Protein AF-A0A7C9DKW7-F1 (afdb_monomer_lite)

Sequence (115 aa):
AFGAPQYCCSGAYSTPDMCKPSSYSEYFKNACPSAYSYAYDDATSTFTCHGADYVITFCPTALATDKSSGPQLPEASPISPEEDYLNSMAQLIPLSTTTIIGLIVMAIWASLYQL

Radius of gyration: 29.46 Å; chains: 1; bounding box: 78×33×45 Å

InterPro domains:
  IPR001938 Thaumatin family [PF00314] (1-60)
  IPR001938 Thaumatin family [PS51367] (1-62)
  IPR001938 Thaumatin family [PTHR31048] (1-60)
  IPR001938 Thaumatin family [SM00205] (1-60)
  IPR037176 Osmotin/thaumatin-like superfamily [G3DSA:2.60.110.10] (1-60)
  IPR037176 Osmotin/thaumatin-like superfamily [SSF49870] (1-60)

pLDDT: mean 78.36, std 20.44, range [38.0, 98.06]

Structure (mmCIF, N/CA/C/O backbone):
data_AF-A0A7C9DKW7-F1
#
_entry.id   AF-A0A7C9DKW7-F1
#
loop_
_atom_site.group_PDB
_atom_site.id
_atom_site.type_symbol
_atom_site.label_atom_id
_atom_site.label_alt_id
_atom_site.label_comp_id
_atom_site.label_asym_id
_atom_site.label_entity_id
_atom_site.label_seq_id
_atom_site.pdbx_PDB_ins_code
_atom_site.Cartn_x
_atom_site.Cartn_y
_atom_site.Cartn_z
_atom_site.occupancy
_atom_site.B_iso_or_equiv
_atom_site.auth_seq_id
_atom_site.auth_comp_id
_atom_site.auth_asym_id
_atom_site.auth_atom_id
_atom_site.pdbx_PDB_model_num
ATOM 1 N N . ALA A 1 1 ? -5.165 2.883 -15.186 1.00 87.19 1 ALA A N 1
ATOM 2 C CA . ALA A 1 1 ? -4.234 3.923 -15.672 1.00 87.19 1 ALA A CA 1
ATOM 3 C C . ALA A 1 1 ? -3.401 3.410 -16.845 1.00 87.19 1 ALA A C 1
ATOM 5 O O . ALA A 1 1 ? -3.695 3.807 -17.958 1.00 87.19 1 ALA A O 1
ATOM 6 N N . PHE A 1 2 ? -2.441 2.498 -16.637 1.00 94.25 2 PHE A N 1
ATOM 7 C CA . PHE 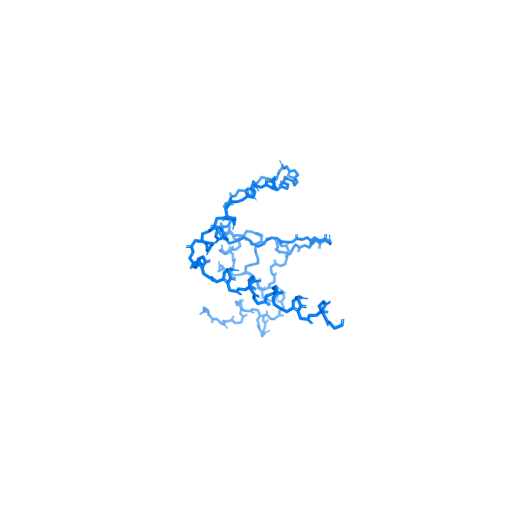A 1 2 ? -1.510 2.092 -17.709 1.00 94.25 2 PHE A CA 1
ATOM 8 C C . PHE A 1 2 ? -1.530 0.599 -18.060 1.00 94.25 2 PHE A C 1
ATOM 10 O O . PHE A 1 2 ? -1.109 0.241 -19.150 1.00 94.25 2 PHE A O 1
ATOM 17 N N . GLY A 1 3 ? -2.000 -0.274 -17.160 1.00 95.69 3 GLY A N 1
ATOM 18 C CA . GLY A 1 3 ? -2.155 -1.716 -17.419 1.00 95.69 3 GLY A CA 1
ATOM 19 C C . GLY A 1 3 ? -0.858 -2.475 -17.730 1.00 95.69 3 GLY A C 1
ATOM 20 O O . GLY A 1 3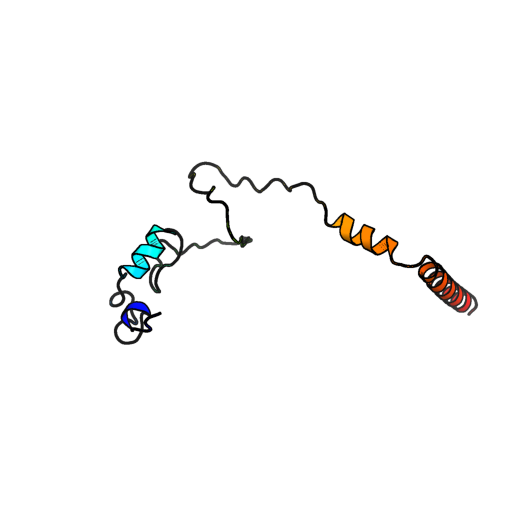 ? -0.910 -3.652 -18.070 1.00 95.69 3 GLY A O 1
ATOM 21 N N . ALA A 1 4 ? 0.298 -1.816 -17.646 1.00 97.44 4 ALA A N 1
ATOM 22 C CA . ALA A 1 4 ? 1.567 -2.411 -18.015 1.00 97.44 4 ALA A CA 1
ATOM 23 C C . ALA A 1 4 ? 2.033 -3.417 -16.941 1.00 97.44 4 ALA A C 1
ATOM 25 O O . ALA A 1 4 ? 1.878 -3.136 -15.744 1.00 97.44 4 ALA A O 1
ATOM 26 N N . PRO A 1 5 ? 2.633 -4.558 -17.333 1.00 97.75 5 PRO A N 1
ATOM 27 C CA . PRO A 1 5 ? 2.987 -5.633 -16.408 1.00 97.75 5 PRO A CA 1
ATOM 28 C C . PRO A 1 5 ? 3.837 -5.202 -15.209 1.00 97.75 5 PRO A C 1
ATOM 30 O O . PRO A 1 5 ? 3.615 -5.700 -14.109 1.00 97.75 5 PRO A O 1
ATOM 33 N N . GLN A 1 6 ? 4.737 -4.235 -15.394 1.00 96.69 6 GLN A N 1
ATOM 34 C CA . GLN A 1 6 ? 5.603 -3.695 -14.343 1.00 96.69 6 GLN A CA 1
ATOM 35 C C . GLN A 1 6 ? 4.863 -2.888 -13.265 1.00 96.69 6 GLN A C 1
ATOM 37 O O . GLN A 1 6 ? 5.365 -2.763 -12.156 1.00 96.69 6 GLN A O 1
ATOM 42 N N . TYR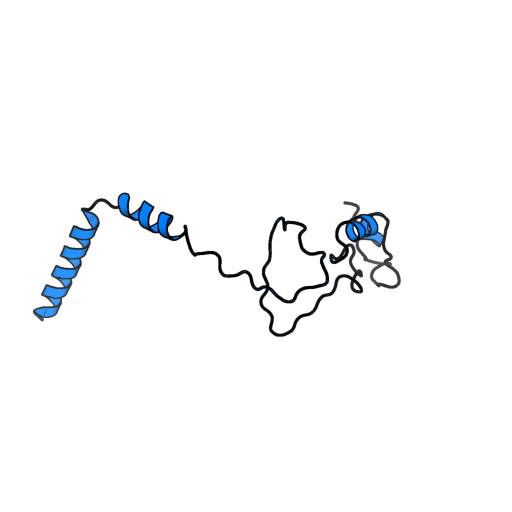 A 1 7 ? 3.683 -2.337 -13.568 1.00 97.50 7 TYR A N 1
ATOM 43 C CA . TYR A 1 7 ? 2.861 -1.613 -12.587 1.00 97.50 7 TYR A CA 1
ATOM 44 C C . TYR A 1 7 ? 1.805 -2.512 -11.947 1.00 97.50 7 TYR A C 1
ATOM 46 O O . TYR A 1 7 ? 1.345 -2.243 -10.843 1.00 97.50 7 TYR A O 1
ATOM 54 N N . CYS A 1 8 ? 1.404 -3.567 -12.655 1.00 97.25 8 CYS A N 1
ATOM 55 C CA . CYS A 1 8 ? 0.383 -4.507 -12.206 1.00 97.25 8 CYS A CA 1
ATOM 56 C C . CYS A 1 8 ? 0.968 -5.789 -11.598 1.00 97.25 8 CYS A C 1
ATOM 58 O O . CYS A 1 8 ? 0.199 -6.652 -11.193 1.00 97.25 8 CYS A O 1
ATOM 60 N N . CYS A 1 9 ? 2.297 -5.931 -11.578 1.00 97.75 9 CYS A N 1
ATOM 61 C CA . CYS A 1 9 ? 3.009 -7.124 -11.127 1.00 97.75 9 CYS A CA 1
ATOM 62 C C . CYS A 1 9 ? 2.473 -8.422 -11.753 1.00 97.75 9 CYS A C 1
ATOM 64 O O . CYS A 1 9 ? 2.049 -9.356 -11.077 1.00 97.75 9 CYS A O 1
ATOM 66 N N . SER A 1 10 ? 2.456 -8.461 -13.085 1.00 98.06 10 SER A N 1
ATOM 67 C CA . SER A 1 10 ? 1.953 -9.602 -13.860 1.00 98.06 10 SER A CA 1
ATOM 68 C C . SER A 1 10 ? 2.975 -10.077 -14.894 1.00 98.06 10 SER A C 1
ATOM 70 O O . SER A 1 10 ? 3.971 -9.401 -15.159 1.00 98.06 10 SER A O 1
ATOM 72 N N . GLY A 1 11 ? 2.754 -11.258 -15.479 1.00 97.50 11 GLY A N 1
ATOM 73 C CA . GLY A 1 11 ? 3.663 -11.837 -16.474 1.00 97.50 11 GLY A CA 1
ATOM 74 C C . GLY A 1 11 ? 5.088 -11.974 -15.932 1.00 97.50 11 GLY A C 1
ATOM 75 O O . GLY A 1 11 ? 5.294 -12.567 -14.881 1.00 97.50 11 GLY A O 1
ATOM 76 N N . ALA A 1 12 ? 6.069 -11.377 -16.615 1.00 97.75 12 ALA A N 1
ATOM 77 C CA . ALA A 1 12 ? 7.471 -11.384 -16.177 1.00 97.75 12 ALA A CA 1
ATOM 78 C C . ALA A 1 12 ? 7.715 -10.688 -14.819 1.00 97.75 12 ALA A C 1
ATOM 80 O O . ALA A 1 12 ? 8.765 -10.880 -14.215 1.00 97.75 12 ALA A O 1
ATOM 81 N N . TYR A 1 13 ? 6.749 -9.904 -14.335 1.00 97.88 13 TYR A N 1
ATOM 82 C CA . TYR A 1 13 ? 6.792 -9.186 -13.062 1.00 97.88 13 TYR A CA 1
ATOM 83 C C . TYR A 1 13 ? 5.885 -9.838 -12.006 1.00 97.88 13 TYR A C 1
ATOM 85 O O . TYR A 1 13 ? 5.483 -9.183 -11.055 1.00 97.88 13 TYR A O 1
ATOM 93 N N . SER A 1 14 ? 5.518 -11.114 -12.149 1.00 97.56 14 SER A N 1
ATOM 94 C CA . SER A 1 14 ? 4.622 -11.801 -11.203 1.00 97.56 14 SER A CA 1
ATOM 95 C C . SER A 1 14 ? 5.299 -12.265 -9.907 1.00 97.56 14 SER A C 1
ATOM 97 O O . SER A 1 14 ? 4.750 -13.108 -9.197 1.00 97.56 14 SER A O 1
ATOM 99 N N . THR A 1 15 ? 6.518 -11.802 -9.627 1.00 97.31 15 THR A N 1
ATOM 100 C CA . THR A 1 15 ? 7.248 -12.121 -8.398 1.00 97.31 15 THR A CA 1
ATOM 101 C C . THR A 1 15 ? 7.764 -10.841 -7.736 1.00 97.31 15 THR A C 1
ATOM 103 O O . THR A 1 15 ? 8.093 -9.885 -8.448 1.00 97.31 15 THR A O 1
ATOM 106 N N . PRO A 1 16 ? 7.900 -10.815 -6.396 1.00 95.00 16 PRO A N 1
ATOM 107 C CA . PRO A 1 16 ? 8.450 -9.662 -5.670 1.00 95.00 16 PRO A CA 1
ATOM 108 C C . PRO A 1 16 ? 9.876 -9.289 -6.103 1.00 95.00 16 PRO A C 1
ATOM 110 O O . PRO A 1 16 ? 10.280 -8.124 -6.099 1.00 95.00 16 PRO A O 1
ATOM 113 N N . ASP A 1 17 ? 10.659 -10.283 -6.525 1.00 96.12 17 ASP A N 1
ATOM 114 C CA . ASP A 1 17 ? 12.019 -10.051 -7.003 1.00 96.12 17 ASP A CA 1
ATOM 115 C C . ASP A 1 17 ? 12.050 -9.293 -8.330 1.00 96.12 17 ASP A C 1
ATOM 117 O O . ASP A 1 17 ? 12.977 -8.514 -8.556 1.00 96.12 17 ASP A O 1
ATOM 121 N N . MET A 1 18 ? 11.032 -9.468 -9.175 1.00 97.31 18 MET A N 1
ATOM 122 C CA . MET A 1 18 ? 10.961 -8.849 -10.499 1.00 97.31 18 MET A CA 1
ATOM 123 C C . MET A 1 18 ? 10.134 -7.560 -10.506 1.00 97.31 18 MET A C 1
ATOM 125 O O . MET A 1 18 ? 10.508 -6.605 -11.186 1.00 97.31 18 MET A O 1
ATOM 129 N N . CYS A 1 19 ? 9.038 -7.485 -9.747 1.00 97.25 19 CYS A N 1
ATOM 130 C CA . CYS A 1 19 ? 8.212 -6.280 -9.668 1.00 97.25 19 CYS A CA 1
ATOM 131 C C . CYS A 1 19 ? 8.752 -5.312 -8.616 1.00 97.25 19 CYS A C 1
ATOM 133 O O . CYS A 1 19 ? 8.564 -5.508 -7.416 1.00 97.25 19 CYS A O 1
ATOM 135 N N . LYS A 1 20 ? 9.437 -4.263 -9.071 1.00 96.25 20 LYS A N 1
ATOM 136 C CA . LYS A 1 20 ? 10.009 -3.231 -8.200 1.00 96.25 20 LYS A CA 1
ATOM 137 C C . LYS A 1 20 ? 9.071 -2.031 -8.044 1.00 96.25 20 LYS A C 1
ATOM 139 O O . LYS A 1 20 ? 8.268 -1.775 -8.944 1.00 96.25 20 LYS A O 1
ATOM 144 N N . PRO A 1 21 ? 9.202 -1.266 -6.943 1.00 96.69 21 PRO A N 1
ATOM 145 C CA . PRO A 1 21 ? 8.542 0.024 -6.815 1.00 96.69 21 PRO A CA 1
ATOM 146 C C . PRO A 1 21 ? 8.835 0.923 -8.022 1.00 96.69 21 PRO A C 1
ATOM 148 O O . PRO A 1 21 ? 9.943 0.953 -8.555 1.00 96.69 21 PRO A O 1
ATOM 151 N N . SER A 1 22 ? 7.813 1.651 -8.453 1.00 97.19 22 SER A N 1
ATOM 152 C CA . SER A 1 22 ? 7.898 2.693 -9.472 1.00 97.19 22 SER A CA 1
ATOM 153 C C . SER A 1 22 ? 7.760 4.076 -8.840 1.00 97.19 22 SER A C 1
ATOM 155 O O . SER A 1 22 ? 7.242 4.207 -7.731 1.00 97.19 22 SER A O 1
ATOM 157 N N . SER A 1 23 ? 8.100 5.128 -9.586 1.00 97.81 23 SER A N 1
ATOM 158 C CA . SER A 1 23 ? 7.864 6.512 -9.150 1.00 97.81 23 SER A CA 1
ATOM 159 C C . SER A 1 23 ? 6.394 6.791 -8.796 1.00 97.81 23 SER A C 1
ATOM 161 O O . SER A 1 23 ? 6.111 7.598 -7.912 1.00 97.81 23 SER A O 1
ATOM 163 N N . TYR A 1 24 ? 5.444 6.095 -9.433 1.00 97.31 24 TYR A N 1
ATOM 164 C CA . TYR A 1 24 ? 4.021 6.201 -9.107 1.00 97.31 24 TYR A CA 1
ATOM 165 C C . TYR A 1 24 ? 3.684 5.571 -7.755 1.00 97.31 24 TYR A C 1
ATOM 167 O O . TYR A 1 24 ? 3.001 6.192 -6.948 1.00 97.31 24 TYR A O 1
ATOM 175 N N . SER A 1 25 ? 4.161 4.355 -7.484 1.00 97.00 25 SER A N 1
ATOM 176 C CA . SER A 1 25 ? 3.911 3.699 -6.194 1.00 97.00 25 SER A CA 1
ATOM 177 C C . SER A 1 25 ? 4.644 4.406 -5.052 1.00 97.00 25 SER A C 1
ATOM 179 O O . SER A 1 25 ? 4.100 4.543 -3.961 1.00 97.00 25 SER A O 1
ATOM 181 N N . GLU A 1 26 ? 5.845 4.930 -5.297 1.00 97.31 26 GLU A N 1
ATOM 182 C CA . GLU A 1 26 ? 6.577 5.731 -4.308 1.00 97.31 26 GLU A CA 1
ATOM 183 C C . GLU A 1 26 ? 5.818 7.005 -3.927 1.00 97.31 26 GLU A C 1
ATOM 185 O O . GLU A 1 26 ? 5.750 7.346 -2.748 1.00 97.31 26 GLU A O 1
ATOM 190 N N . TYR A 1 27 ? 5.175 7.673 -4.891 1.00 97.56 27 TYR A N 1
ATOM 191 C CA . TYR A 1 27 ? 4.321 8.827 -4.606 1.00 97.56 27 TYR A CA 1
ATOM 192 C C . TYR A 1 27 ? 3.211 8.486 -3.598 1.00 97.56 27 TYR A C 1
ATOM 194 O O . TYR A 1 27 ? 3.053 9.180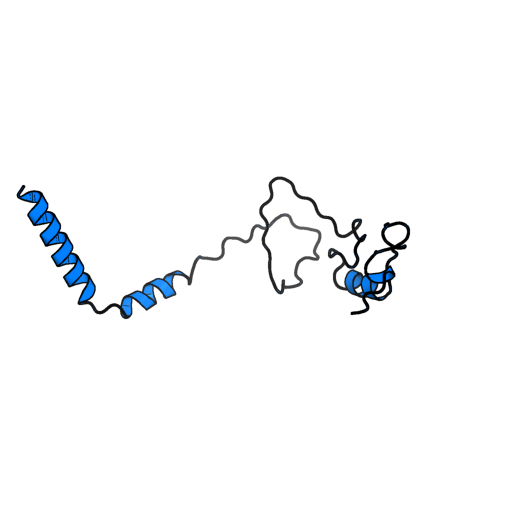 -2.592 1.00 97.56 27 TYR A O 1
ATOM 202 N N . PHE A 1 28 ? 2.481 7.387 -3.821 1.00 96.50 28 PHE A N 1
ATOM 203 C CA . PHE A 1 28 ? 1.421 6.954 -2.904 1.00 96.50 28 PHE A CA 1
ATOM 204 C C . PHE A 1 28 ? 1.966 6.484 -1.553 1.00 96.50 28 PHE A C 1
ATOM 206 O O . PHE A 1 28 ? 1.374 6.799 -0.522 1.00 96.50 28 PHE A O 1
ATOM 213 N N . LYS A 1 29 ? 3.116 5.797 -1.536 1.00 95.81 29 LYS A N 1
ATOM 214 C CA . LYS A 1 29 ? 3.770 5.387 -0.287 1.00 95.81 29 LYS A CA 1
ATOM 215 C C . LYS A 1 29 ? 4.166 6.595 0.560 1.00 95.81 29 LYS A C 1
ATOM 217 O O . LYS A 1 29 ? 3.942 6.594 1.763 1.00 95.81 29 LYS A O 1
ATOM 222 N N . ASN A 1 30 ? 4.713 7.637 -0.059 1.00 95.38 30 ASN A N 1
ATOM 223 C CA . ASN A 1 30 ? 5.113 8.848 0.656 1.00 95.38 30 ASN A CA 1
ATOM 224 C C . ASN A 1 30 ? 3.907 9.598 1.237 1.00 95.38 30 ASN A C 1
ATOM 226 O O . ASN A 1 30 ? 4.003 10.158 2.326 1.00 95.38 30 ASN A O 1
ATOM 230 N N . ALA A 1 31 ? 2.770 9.592 0.535 1.00 95.00 31 ALA A N 1
ATOM 231 C CA . ALA A 1 31 ? 1.536 10.206 1.019 1.00 95.00 31 ALA A CA 1
ATOM 232 C C . ALA A 1 31 ? 0.878 9.404 2.156 1.00 95.00 31 ALA A C 1
ATOM 234 O O . ALA A 1 31 ? 0.332 9.991 3.090 1.00 95.00 31 ALA A O 1
ATOM 235 N N . CYS A 1 32 ? 0.921 8.070 2.092 1.00 94.00 32 CYS A N 1
ATOM 236 C CA . CYS A 1 32 ? 0.334 7.179 3.093 1.00 94.00 32 CYS A CA 1
ATOM 237 C C . CYS A 1 32 ? 1.296 6.019 3.419 1.00 94.00 32 C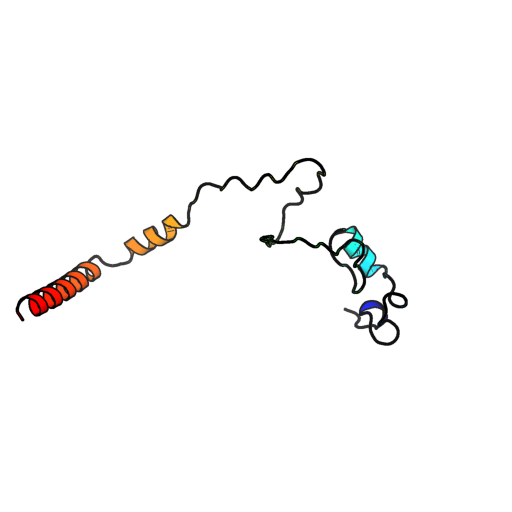YS A C 1
ATOM 239 O O . CYS A 1 32 ? 1.140 4.927 2.872 1.00 94.00 32 CYS A O 1
ATOM 241 N N . PRO A 1 33 ? 2.266 6.212 4.337 1.00 94.19 33 PRO A N 1
ATOM 242 C CA . PRO A 1 33 ? 3.337 5.238 4.588 1.00 94.19 33 PRO A CA 1
ATOM 243 C C . PRO A 1 33 ? 2.865 3.862 5.065 1.00 94.19 33 PRO A C 1
ATOM 245 O O . PRO A 1 33 ? 3.512 2.855 4.784 1.00 94.19 33 PRO A O 1
ATOM 248 N N . SER A 1 34 ? 1.731 3.812 5.767 1.00 92.81 34 SER A N 1
ATOM 249 C CA . SER A 1 34 ? 1.113 2.572 6.240 1.00 92.81 34 SER A CA 1
ATOM 250 C C . SER A 1 34 ? 0.263 1.872 5.177 1.00 92.81 34 SER A C 1
ATOM 252 O O . SER A 1 34 ? -0.055 0.701 5.335 1.00 92.81 34 SER A O 1
ATOM 254 N N . ALA A 1 35 ? -0.103 2.528 4.077 1.00 94.94 35 ALA A N 1
ATOM 255 C CA . ALA A 1 35 ? -0.921 1.912 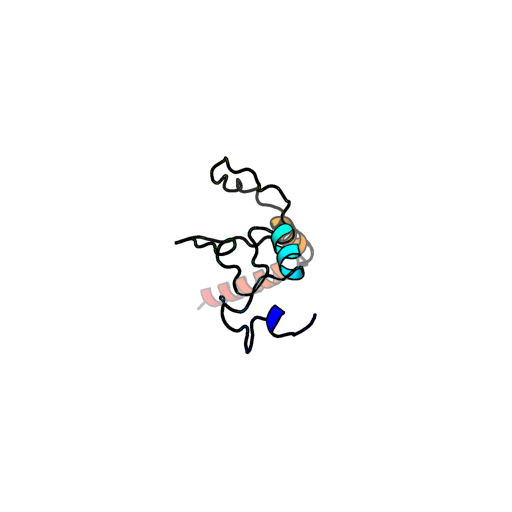3.038 1.00 94.94 35 ALA A CA 1
ATOM 256 C C . ALA A 1 35 ? -0.057 1.193 1.993 1.00 94.94 35 ALA A C 1
ATOM 258 O O . ALA A 1 35 ? 1.055 1.630 1.680 1.00 94.94 35 ALA A O 1
ATOM 259 N N . TYR A 1 36 ? -0.602 0.115 1.429 1.00 96.31 36 TYR A N 1
ATOM 260 C CA . TYR A 1 36 ? -0.036 -0.541 0.254 1.00 96.31 36 TYR A CA 1
ATOM 261 C C . TYR A 1 36 ? -0.060 0.413 -0.940 1.00 96.31 36 TYR A C 1
ATOM 263 O O . TYR A 1 36 ? -1.116 0.946 -1.288 1.00 96.31 36 TYR A O 1
ATOM 271 N N . SER A 1 37 ? 1.083 0.593 -1.599 1.00 96.62 37 SER A N 1
ATOM 272 C CA . SER A 1 37 ? 1.199 1.429 -2.800 1.00 96.62 37 SER A CA 1
ATOM 273 C C . SER A 1 37 ? 1.417 0.640 -4.096 1.00 96.62 37 SER A C 1
ATOM 275 O O . SER A 1 37 ? 1.220 1.179 -5.187 1.00 96.62 37 SER A O 1
ATOM 277 N N . TYR A 1 38 ? 1.812 -0.632 -3.989 1.00 96.50 38 TYR A N 1
ATOM 278 C CA . TYR A 1 38 ? 1.912 -1.598 -5.087 1.00 96.50 38 TYR A CA 1
ATOM 279 C C . TYR A 1 38 ? 1.732 -3.033 -4.558 1.00 96.50 38 TYR A C 1
ATOM 281 O O . TYR A 1 38 ? 1.580 -3.241 -3.356 1.00 96.50 38 TYR A O 1
ATOM 289 N N . ALA A 1 39 ? 1.717 -4.028 -5.450 1.00 96.62 39 ALA A N 1
ATOM 290 C CA . ALA A 1 39 ? 1.273 -5.385 -5.115 1.00 96.62 39 ALA A CA 1
ATOM 291 C C . ALA A 1 39 ? 2.159 -6.146 -4.110 1.00 96.62 39 ALA A C 1
ATOM 293 O O . ALA A 1 39 ? 1.661 -7.071 -3.482 1.00 96.62 39 ALA A O 1
ATOM 294 N N . TYR A 1 40 ? 3.437 -5.783 -3.958 1.00 96.06 40 TYR A N 1
ATOM 295 C CA . TYR A 1 40 ? 4.382 -6.478 -3.066 1.00 96.06 40 TYR A CA 1
ATOM 296 C C . TYR A 1 40 ? 4.958 -5.557 -1.984 1.00 96.06 40 TYR A C 1
ATOM 298 O O . TYR A 1 40 ? 6.129 -5.631 -1.612 1.00 96.06 40 TYR A O 1
ATOM 306 N N . ASP A 1 41 ? 4.137 -4.636 -1.493 1.00 94.56 41 ASP A N 1
ATOM 307 C CA . ASP A 1 41 ? 4.503 -3.633 -0.490 1.00 94.56 41 ASP A CA 1
ATOM 308 C C . ASP A 1 41 ? 4.336 -4.117 0.964 1.00 94.56 41 ASP A C 1
ATOM 310 O O . ASP A 1 41 ? 3.962 -3.365 1.865 1.00 94.56 41 ASP A O 1
ATOM 314 N N . ASP A 1 42 ? 4.581 -5.402 1.211 1.00 87.06 42 ASP A N 1
ATOM 315 C CA . ASP A 1 42 ? 4.153 -6.057 2.451 1.00 87.06 42 ASP A CA 1
ATOM 316 C C . ASP A 1 42 ? 4.890 -5.535 3.696 1.00 87.06 42 ASP A C 1
ATOM 318 O O . ASP A 1 42 ? 4.301 -5.440 4.776 1.00 87.06 42 ASP A O 1
ATOM 322 N N . ALA A 1 43 ? 6.172 -5.176 3.558 1.00 80.69 43 ALA A N 1
ATOM 323 C CA . ALA A 1 43 ? 7.080 -4.921 4.681 1.00 80.69 43 ALA A CA 1
ATOM 324 C C . ALA A 1 43 ? 6.684 -3.727 5.568 1.00 80.69 43 ALA A C 1
ATOM 326 O O . ALA A 1 43 ? 7.054 -3.689 6.740 1.00 80.69 43 ALA A O 1
ATOM 327 N N . THR A 1 44 ? 5.954 -2.748 5.023 1.00 80.25 44 THR A N 1
ATOM 328 C CA . THR A 1 44 ? 5.546 -1.530 5.756 1.00 80.25 44 THR A CA 1
ATOM 329 C C . THR A 1 44 ? 4.033 -1.336 5.830 1.00 80.25 44 THR A C 1
ATOM 331 O O . THR A 1 44 ? 3.570 -0.377 6.447 1.00 80.25 44 THR A O 1
ATOM 334 N N . SER A 1 45 ? 3.262 -2.246 5.229 1.00 89.56 45 SER A N 1
ATOM 335 C CA . SER A 1 45 ? 1.812 -2.093 5.067 1.00 89.56 45 SER A CA 1
ATOM 336 C C . SER A 1 45 ? 0.991 -3.291 5.515 1.00 89.56 45 SER A C 1
ATOM 338 O O . SER A 1 45 ? -0.235 -3.210 5.561 1.00 89.56 45 SER A O 1
ATOM 340 N N . THR A 1 46 ? 1.638 -4.391 5.899 1.00 91.81 46 THR A N 1
ATOM 341 C CA . THR A 1 46 ? 0.948 -5.522 6.524 1.00 91.81 46 THR A CA 1
ATOM 342 C C . THR A 1 46 ? 0.833 -5.306 8.022 1.00 91.81 46 THR A C 1
ATOM 344 O O . THR A 1 46 ? 1.836 -5.264 8.733 1.00 91.81 46 THR A O 1
ATOM 347 N N . PHE A 1 47 ? -0.400 -5.249 8.517 1.00 91.81 47 PHE A N 1
ATOM 348 C CA . PHE A 1 47 ? -0.698 -5.201 9.945 1.00 91.81 47 PHE A CA 1
ATOM 349 C C . PHE A 1 47 ? -1.579 -6.392 10.304 1.00 91.81 47 PHE A C 1
ATOM 351 O O . PHE A 1 47 ? -2.561 -6.672 9.623 1.00 91.81 47 PHE A O 1
ATOM 358 N N . THR A 1 48 ? -1.217 -7.111 11.365 1.00 93.69 48 THR A N 1
ATOM 359 C CA . THR A 1 48 ? -1.971 -8.274 11.851 1.00 93.69 48 THR A CA 1
ATOM 360 C C . THR A 1 48 ? -2.332 -8.061 13.313 1.00 93.69 48 THR A C 1
ATOM 362 O O . THR A 1 48 ? -1.463 -7.727 14.116 1.00 93.69 48 THR A O 1
ATOM 365 N N . CYS A 1 49 ? -3.599 -8.295 13.659 1.00 94.06 49 CYS A N 1
ATOM 366 C CA . CYS A 1 49 ? -4.105 -8.264 15.032 1.00 94.06 49 CYS A CA 1
ATOM 367 C C . CYS A 1 49 ? -4.872 -9.562 15.320 1.00 94.06 49 CYS A C 1
ATOM 369 O O . CYS A 1 49 ? -5.509 -10.114 14.425 1.00 94.06 49 CYS A O 1
ATOM 371 N N . HIS A 1 50 ? -4.818 -10.055 16.559 1.00 96.94 50 HIS A N 1
ATOM 372 C CA . HIS A 1 50 ? -5.525 -11.267 16.982 1.00 96.94 50 HIS A CA 1
ATOM 373 C C . HIS A 1 50 ? -6.668 -10.913 17.940 1.00 96.94 50 HIS A C 1
ATOM 375 O O . HIS A 1 50 ? -6.441 -10.171 18.891 1.00 96.94 50 HIS A O 1
ATOM 381 N N . GLY A 1 51 ? -7.871 -11.449 17.696 1.00 95.44 51 GLY A N 1
ATOM 382 C CA . GLY A 1 51 ? -9.044 -11.219 18.551 1.00 95.44 51 GLY A CA 1
ATOM 383 C C . GLY A 1 51 ? -9.487 -9.753 18.616 1.00 95.44 51 GLY A C 1
ATOM 384 O O . GLY A 1 51 ? -9.824 -9.276 19.694 1.00 95.44 51 GLY A O 1
ATOM 385 N N . ALA A 1 52 ? -9.419 -9.035 17.492 1.00 95.75 52 ALA A N 1
ATOM 386 C CA . ALA A 1 52 ? -9.694 -7.604 17.426 1.00 95.75 52 ALA A CA 1
ATOM 387 C C . ALA A 1 52 ? -11.012 -7.291 16.707 1.00 95.75 52 ALA A C 1
ATOM 389 O O . ALA A 1 52 ? -11.364 -7.955 15.730 1.00 95.75 52 ALA A O 1
ATOM 390 N N . ASP A 1 53 ? -11.661 -6.218 17.153 1.00 96.12 53 ASP A N 1
ATOM 391 C CA . ASP A 1 53 ? -12.700 -5.512 16.410 1.00 96.12 53 ASP A CA 1
ATOM 392 C C . ASP A 1 53 ? -12.076 -4.374 15.589 1.00 96.12 53 ASP A C 1
ATOM 394 O O . ASP A 1 53 ? -11.022 -3.834 15.940 1.00 96.12 53 ASP A O 1
ATOM 398 N N . TYR A 1 54 ? -12.726 -3.991 14.489 1.00 93.69 54 TYR A N 1
ATOM 399 C CA . TYR A 1 54 ? -12.205 -3.003 13.544 1.00 93.69 54 TYR A CA 1
ATOM 400 C C . TYR A 1 54 ? -13.231 -1.906 13.266 1.00 93.69 54 TYR A C 1
ATOM 402 O O . TYR A 1 54 ? -14.421 -2.176 13.119 1.00 93.69 54 TYR A O 1
ATOM 410 N N . VAL A 1 55 ? -12.750 -0.670 13.121 1.00 94.81 55 VAL A N 1
ATOM 411 C CA . VAL A 1 55 ? -13.549 0.487 12.698 1.00 94.81 55 VAL A CA 1
ATOM 412 C C . VAL A 1 55 ? -12.972 1.029 11.397 1.00 94.81 55 VAL A C 1
ATOM 414 O O . VAL A 1 55 ? -11.775 1.301 11.309 1.00 94.81 55 VAL A O 1
ATOM 417 N N . ILE A 1 56 ? -13.825 1.188 10.384 1.00 94.19 56 ILE A N 1
ATOM 418 C CA . ILE A 1 56 ? -13.456 1.786 9.099 1.00 94.19 56 ILE A CA 1
ATOM 419 C C . ILE A 1 56 ? -14.015 3.204 9.058 1.00 94.19 56 ILE A C 1
ATOM 421 O O . ILE A 1 56 ? -15.229 3.399 9.070 1.00 94.19 56 ILE A O 1
ATOM 425 N N . THR A 1 57 ? -13.121 4.185 8.972 1.00 93.00 57 THR A N 1
ATOM 426 C CA . THR A 1 57 ? -13.476 5.607 8.942 1.00 93.00 57 THR A CA 1
ATOM 427 C C . THR A 1 57 ? -13.102 6.211 7.595 1.00 93.00 57 THR A C 1
ATOM 429 O O . THR A 1 57 ? -11.946 6.150 7.177 1.00 93.00 57 THR A O 1
ATOM 432 N N . PHE A 1 58 ? -14.068 6.838 6.925 1.00 93.44 58 PHE A N 1
ATOM 433 C CA . PHE A 1 58 ? -13.825 7.616 5.710 1.00 93.44 58 PHE A CA 1
ATOM 434 C C . PHE A 1 58 ? -13.451 9.053 6.071 1.00 93.44 58 PHE A C 1
ATOM 436 O O . PHE A 1 58 ? -14.065 9.645 6.954 1.00 93.44 58 PHE A O 1
ATOM 443 N N . CYS A 1 59 ? -12.451 9.608 5.380 1.00 93.44 59 CYS A N 1
ATOM 444 C CA . CYS A 1 59 ? -11.883 10.930 5.672 1.00 93.44 59 CYS A CA 1
ATOM 445 C C . CYS A 1 59 ? -11.432 11.082 7.141 1.00 93.44 59 CYS A C 1
ATOM 447 O O . CYS A 1 59 ? -11.910 11.981 7.836 1.00 93.44 59 CYS A O 1
ATOM 449 N N . PRO A 1 60 ? -10.512 10.224 7.627 1.00 90.31 60 PRO A N 1
ATOM 450 C CA . PRO A 1 60 ? -9.982 10.376 8.973 1.00 90.31 60 PRO A CA 1
ATOM 451 C C . PRO A 1 60 ? -9.239 11.713 9.081 1.00 90.31 60 PRO A C 1
ATOM 453 O O . PRO A 1 60 ? -8.427 12.066 8.223 1.00 90.31 60 PRO A O 1
ATOM 456 N N . THR A 1 61 ? -9.502 12.468 10.141 1.00 85.25 61 THR A N 1
ATOM 457 C CA . THR A 1 61 ? -8.676 13.621 10.501 1.00 85.25 61 THR A CA 1
ATOM 458 C C . THR A 1 61 ? -7.266 13.125 10.820 1.00 85.25 61 THR A C 1
ATOM 460 O O . THR A 1 61 ? -7.098 12.136 11.531 1.00 85.25 61 THR A O 1
ATOM 463 N N . ALA A 1 62 ? -6.241 13.783 10.275 1.00 65.75 62 ALA A N 1
ATOM 464 C CA . ALA A 1 62 ? -4.835 13.400 10.421 1.00 65.75 62 ALA A CA 1
ATOM 465 C C . ALA A 1 62 ? -4.297 13.648 11.851 1.00 65.75 62 ALA A C 1
ATOM 467 O O . ALA A 1 62 ? -3.412 14.472 12.058 1.00 65.75 62 ALA A O 1
ATOM 468 N N . LEU A 1 63 ? -4.851 12.950 12.845 1.00 54.72 63 LEU A N 1
ATOM 469 C CA . LEU A 1 63 ? -4.547 13.088 14.275 1.00 54.72 63 LEU A CA 1
ATOM 470 C C . LEU A 1 63 ? -3.971 11.800 14.886 1.00 54.72 63 LEU A C 1
ATOM 472 O O . LEU A 1 63 ? -4.158 11.535 16.067 1.00 54.72 63 LEU A O 1
ATOM 476 N N . ALA A 1 64 ? -3.272 10.978 14.106 1.00 52.47 64 ALA A N 1
ATOM 477 C CA . ALA A 1 64 ? -2.655 9.756 14.623 1.00 52.47 64 ALA A CA 1
ATOM 478 C C . ALA A 1 64 ? -1.225 9.578 14.098 1.00 52.47 64 ALA A C 1
ATOM 480 O O . ALA A 1 64 ? -0.887 8.572 13.480 1.00 52.47 64 ALA A O 1
ATOM 481 N N . THR A 1 65 ? -0.373 10.569 14.360 1.00 51.97 65 THR A N 1
ATOM 482 C CA . THR A 1 65 ? 1.088 10.404 14.270 1.00 51.97 65 THR A CA 1
ATOM 483 C C . THR A 1 65 ? 1.785 10.838 15.551 1.00 51.97 65 THR A C 1
ATOM 485 O O . THR A 1 65 ? 2.901 11.329 15.500 1.00 51.97 65 THR A O 1
ATOM 488 N N . ASP A 1 66 ? 1.177 10.593 16.711 1.00 47.53 66 ASP A N 1
ATOM 489 C CA . ASP A 1 66 ? 1.916 10.601 17.970 1.00 47.53 66 ASP A CA 1
ATOM 490 C C . ASP A 1 66 ? 2.034 9.171 18.498 1.00 47.53 66 ASP A C 1
ATOM 492 O O . ASP A 1 66 ? 1.121 8.591 19.086 1.00 47.53 66 ASP A O 1
ATOM 496 N N . LYS A 1 67 ? 3.215 8.583 18.278 1.00 50.19 67 LYS A N 1
ATOM 497 C CA . LYS A 1 67 ? 3.699 7.435 19.047 1.00 50.19 67 LYS A CA 1
ATOM 498 C C . LYS A 1 67 ? 3.896 7.883 20.500 1.00 50.19 67 LYS A C 1
ATOM 500 O O . LYS A 1 67 ? 5.017 8.224 20.848 1.00 50.19 67 LYS A O 1
ATOM 505 N N . SER A 1 68 ? 2.852 7.924 21.329 1.00 49.22 68 SER A N 1
ATOM 506 C CA . SER A 1 68 ? 2.944 7.854 22.804 1.00 49.22 68 SER A CA 1
ATOM 507 C C . SER A 1 68 ? 1.610 8.221 23.458 1.00 49.22 68 SER A C 1
ATOM 509 O O . SER A 1 68 ? 1.486 9.279 24.069 1.00 49.22 68 SER A O 1
ATOM 511 N N . SER A 1 69 ? 0.607 7.354 23.393 1.00 44.38 69 SER A N 1
ATOM 512 C CA . SER A 1 69 ? -0.362 7.154 24.486 1.00 44.38 69 SER A CA 1
ATOM 513 C C . SER A 1 69 ? -1.165 5.893 24.171 1.00 44.38 69 SER A C 1
ATOM 515 O O . SER A 1 69 ? -1.391 5.587 23.005 1.00 44.38 69 SER A O 1
ATOM 517 N N . GLY A 1 70 ? -1.509 5.106 25.193 1.00 44.72 70 GLY A N 1
ATOM 518 C CA . GLY A 1 70 ? -2.260 3.857 25.037 1.00 44.72 70 GLY A CA 1
ATOM 519 C C . GLY A 1 70 ? -3.638 4.062 24.394 1.00 44.72 70 GLY A C 1
ATOM 520 O O . GLY A 1 70 ? -4.016 5.197 24.109 1.00 44.72 70 GLY A O 1
ATOM 521 N N . PRO A 1 71 ? -4.413 2.985 24.176 1.00 40.72 71 PRO A N 1
ATOM 522 C CA . PRO A 1 71 ? -5.758 3.106 23.636 1.00 40.72 71 PRO A CA 1
ATOM 523 C C . PRO A 1 71 ? -6.606 3.957 24.586 1.00 40.72 71 PRO A C 1
ATOM 525 O O . PRO A 1 71 ? -7.105 3.472 25.599 1.00 40.72 71 PRO A O 1
ATOM 528 N N . GLN A 1 72 ? -6.775 5.238 24.275 1.00 40.09 72 GLN A N 1
ATOM 529 C CA . GLN A 1 72 ? -7.976 5.941 24.678 1.00 40.09 72 GLN A CA 1
ATOM 530 C C . GLN A 1 72 ? -9.049 5.417 23.738 1.00 40.09 72 GLN A C 1
ATOM 532 O O . GLN A 1 72 ? -9.215 5.885 22.612 1.00 40.09 72 GLN A O 1
ATOM 537 N N . LEU A 1 73 ? -9.715 4.357 24.197 1.00 43.16 73 LEU A N 1
ATOM 538 C CA . LEU A 1 73 ? -11.046 4.016 23.730 1.00 43.16 73 LEU A CA 1
ATOM 539 C C . LEU A 1 73 ? -11.825 5.340 23.671 1.00 43.16 73 LEU A C 1
ATOM 541 O O . LEU A 1 73 ? -11.766 6.075 24.663 1.00 43.16 73 LEU A O 1
ATOM 545 N N . PRO A 1 74 ? -12.476 5.699 22.552 1.00 43.53 74 PRO A N 1
ATOM 546 C CA . PRO A 1 74 ? -13.332 6.869 22.550 1.00 43.53 74 PRO A CA 1
ATOM 547 C C . PRO A 1 74 ? -14.322 6.673 23.691 1.00 43.53 74 PRO A C 1
ATOM 549 O O . PRO A 1 74 ? -15.091 5.709 23.704 1.00 43.53 74 PRO A O 1
ATOM 552 N N . GLU A 1 75 ? -14.224 7.544 24.693 1.00 38.00 75 GLU A N 1
ATOM 553 C CA . GLU A 1 75 ? -15.256 7.682 25.698 1.00 38.00 75 GLU A CA 1
ATOM 554 C C . GLU A 1 75 ? -16.556 7.815 24.921 1.00 38.00 75 GLU A C 1
ATOM 556 O O . GLU A 1 75 ? -16.644 8.643 24.007 1.00 38.00 75 GLU A O 1
ATOM 561 N N . ALA A 1 76 ? -17.485 6.894 25.185 1.00 39.94 76 ALA A N 1
ATOM 562 C CA . ALA A 1 76 ? -18.751 6.829 24.489 1.00 39.94 76 ALA A CA 1
ATOM 563 C C . ALA A 1 76 ? -19.333 8.241 24.482 1.00 39.94 76 ALA A C 1
ATOM 565 O O . ALA A 1 76 ? -19.680 8.789 25.529 1.00 39.94 76 ALA A O 1
ATOM 566 N N . SER A 1 77 ? -19.355 8.860 23.302 1.00 40.19 77 SER A N 1
ATOM 567 C CA . SER A 1 77 ? -20.020 10.141 23.149 1.00 40.19 77 SER A CA 1
ATOM 568 C C . SER A 1 77 ? -21.473 9.938 23.578 1.00 40.19 77 SER A C 1
ATOM 570 O O . SER A 1 77 ? -22.024 8.868 23.291 1.00 40.19 77 SER A O 1
ATOM 572 N N . PRO A 1 78 ? -22.085 10.901 24.292 1.00 45.38 78 PRO A N 1
ATOM 573 C CA . PRO A 1 78 ? -23.459 10.766 24.741 1.00 45.38 78 PRO A CA 1
ATOM 574 C C . PRO A 1 78 ? -24.330 10.368 23.553 1.00 45.38 78 PRO A C 1
ATOM 576 O O . PRO A 1 78 ? -24.295 11.009 22.503 1.00 45.38 78 PRO A O 1
ATOM 579 N N . ILE A 1 79 ? -25.063 9.271 23.714 1.00 52.03 79 ILE A N 1
ATOM 580 C CA . ILE A 1 79 ? -26.083 8.839 22.768 1.00 52.03 79 ILE A CA 1
ATOM 581 C C . ILE A 1 79 ? -27.047 10.014 22.563 1.00 52.03 79 ILE A C 1
ATOM 583 O O . ILE A 1 79 ? -27.581 10.529 23.544 1.00 52.03 79 ILE A O 1
ATOM 587 N N . SER A 1 80 ? -27.231 10.417 21.300 1.00 43.69 80 SER A N 1
ATOM 588 C CA . SER A 1 80 ? -28.387 11.101 20.674 1.00 43.69 80 SER A CA 1
ATOM 589 C C . SER A 1 80 ? -27.913 12.177 19.672 1.00 43.69 80 SER A C 1
ATOM 591 O O . SER A 1 80 ? -26.966 12.906 19.959 1.00 43.69 80 SER A O 1
ATOM 593 N N . PRO A 1 81 ? -28.499 12.244 18.456 1.00 46.12 81 PRO A N 1
ATOM 594 C CA . PRO A 1 81 ? -29.938 12.169 18.231 1.00 46.12 81 PRO A CA 1
ATOM 595 C C . PRO A 1 81 ? -30.328 11.088 17.212 1.00 46.12 81 PRO A C 1
ATOM 597 O O . PRO A 1 81 ? -30.634 11.366 16.058 1.00 46.12 81 PRO A O 1
ATOM 600 N N . GLU A 1 82 ? -30.356 9.835 17.658 1.00 56.25 82 GLU A N 1
ATOM 601 C CA . GLU A 1 82 ? -31.178 8.787 17.032 1.00 56.25 82 GLU A CA 1
ATOM 602 C C . GLU A 1 82 ? -32.610 8.789 17.610 1.00 56.25 82 GLU A C 1
ATOM 604 O O . GLU A 1 82 ? -33.559 8.400 16.931 1.00 56.25 82 GLU A O 1
ATOM 609 N N . GLU A 1 83 ? -32.806 9.314 18.824 1.00 52.09 83 GLU A N 1
ATOM 610 C CA . GLU A 1 83 ? -34.126 9.378 19.469 1.00 52.09 83 GLU A CA 1
ATOM 611 C C . GLU A 1 83 ? -35.069 10.429 18.849 1.00 52.09 83 GLU A C 1
ATOM 613 O O . GLU A 1 83 ? -36.288 10.308 18.965 1.00 52.09 83 GLU A O 1
ATOM 618 N N . ASP A 1 84 ? -34.550 11.420 18.117 1.00 49.34 84 ASP A N 1
ATOM 619 C CA . ASP A 1 84 ? -35.385 12.451 17.484 1.00 49.34 84 ASP A CA 1
ATOM 620 C C . ASP A 1 84 ? -36.092 11.956 16.217 1.00 49.34 84 ASP A C 1
ATOM 622 O O . ASP A 1 84 ? -37.182 12.425 15.891 1.00 49.34 84 ASP A O 1
ATOM 626 N N . TYR A 1 85 ? -35.538 10.969 15.506 1.00 52.97 85 TYR A N 1
ATOM 627 C CA . TYR A 1 85 ? -36.180 10.455 14.292 1.00 52.97 85 TYR A CA 1
ATOM 628 C C . TYR A 1 85 ? -37.395 9.571 14.617 1.00 52.97 85 TYR A C 1
ATOM 630 O O . TYR A 1 85 ? -38.428 9.656 13.950 1.00 52.97 85 TYR A O 1
ATOM 638 N N . LEU A 1 86 ? -37.315 8.780 15.693 1.00 53.88 86 LEU A N 1
ATOM 639 C CA . LEU A 1 86 ? -38.438 7.981 16.198 1.00 53.88 86 LEU A CA 1
ATOM 640 C C . LEU A 1 86 ? -39.536 8.856 16.827 1.00 53.88 86 LEU A C 1
ATOM 642 O O . LEU A 1 86 ? -40.720 8.586 16.614 1.00 53.88 86 LEU A O 1
ATOM 646 N N . ASN A 1 87 ? -39.167 9.943 17.513 1.00 55.56 87 ASN A N 1
ATOM 647 C CA . ASN A 1 87 ? -40.131 10.900 18.069 1.00 55.56 87 ASN A CA 1
ATOM 648 C C . ASN A 1 87 ? -40.761 11.815 17.002 1.00 55.56 87 ASN A C 1
ATOM 650 O O . ASN A 1 87 ? -41.922 12.203 17.135 1.00 55.56 87 ASN A O 1
ATOM 654 N N . SER A 1 88 ? -40.045 12.112 15.914 1.00 53.91 88 SER A N 1
ATOM 655 C CA . SER A 1 88 ? -40.550 12.923 14.794 1.00 53.91 88 SER A CA 1
ATOM 656 C C . SER A 1 88 ? -41.607 12.182 13.960 1.00 53.91 88 SER A C 1
ATOM 658 O O . SER A 1 88 ? -42.622 12.758 13.565 1.00 53.91 88 SER A O 1
ATOM 660 N N . MET A 1 89 ? -41.458 10.865 13.774 1.00 58.81 89 MET A N 1
ATOM 661 C CA . MET A 1 89 ? -42.465 10.047 13.079 1.00 58.81 89 MET A CA 1
ATOM 662 C C . MET A 1 89 ? -43.730 9.798 13.917 1.00 58.81 89 MET A C 1
ATOM 664 O O . MET A 1 89 ? -44.794 9.530 13.355 1.00 58.81 89 MET A O 1
ATOM 668 N N . ALA A 1 90 ? -43.652 9.938 15.246 1.00 54.94 90 ALA A N 1
ATOM 669 C CA . ALA A 1 90 ? -44.799 9.784 16.143 1.00 54.94 90 ALA A CA 1
ATOM 670 C C . ALA A 1 90 ? -45.861 10.889 15.967 1.00 54.94 90 ALA A C 1
ATOM 672 O O . ALA A 1 90 ? -47.007 10.708 16.378 1.00 54.94 90 ALA A O 1
ATOM 673 N N . GLN A 1 91 ? -45.516 12.012 15.324 1.00 57.97 91 GLN A N 1
ATOM 674 C CA . GLN A 1 91 ? -46.437 13.134 15.101 1.00 57.97 91 GLN A CA 1
ATOM 675 C C . GLN A 1 91 ? -47.201 13.065 13.769 1.00 57.97 91 GLN A C 1
ATOM 677 O O . GLN A 1 91 ? -48.143 13.832 13.574 1.00 57.97 91 GLN A O 1
ATOM 682 N N . LEU A 1 92 ? -46.838 12.148 12.863 1.00 55.47 92 LEU A N 1
ATOM 683 C CA . LEU A 1 92 ? -47.519 11.965 11.571 1.00 55.47 92 LEU A CA 1
ATOM 684 C C . LEU A 1 92 ? -48.470 10.763 11.543 1.00 55.47 92 LEU A C 1
ATOM 686 O O . LEU A 1 92 ? -49.141 10.530 10.538 1.00 55.47 92 LEU A O 1
ATOM 690 N N . ILE A 1 93 ? -48.575 10.019 12.644 1.00 56.53 93 ILE A N 1
ATOM 691 C CA . ILE A 1 93 ? -49.594 8.985 12.794 1.00 56.53 93 ILE A CA 1
ATOM 692 C C . ILE A 1 93 ? -50.865 9.674 13.314 1.00 56.53 93 ILE A C 1
ATOM 694 O O . ILE A 1 93 ? -50.869 10.162 14.446 1.00 56.53 93 ILE A O 1
ATOM 698 N N . PRO A 1 94 ? -51.956 9.754 12.531 1.00 57.38 94 PRO A N 1
ATOM 699 C CA . PRO A 1 94 ? -53.187 10.358 13.020 1.00 57.38 94 PRO A CA 1
ATOM 700 C C . PRO A 1 94 ? -53.684 9.553 14.228 1.00 57.38 94 PRO A C 1
ATOM 702 O O . PRO A 1 94 ? -53.766 8.327 14.155 1.00 57.38 94 PRO A O 1
ATOM 705 N N . LEU A 1 95 ? -54.048 10.233 15.326 1.00 54.16 95 LEU A N 1
ATOM 706 C CA . LEU A 1 95 ? -54.564 9.645 16.583 1.00 54.16 95 LEU A CA 1
ATOM 707 C C . LEU A 1 95 ? -55.746 8.659 16.401 1.00 54.16 95 LEU A C 1
ATOM 709 O O . LEU A 1 95 ? -56.175 8.012 17.356 1.00 54.16 95 LEU A O 1
ATOM 713 N N . SER A 1 96 ? -56.286 8.540 15.188 1.00 55.16 96 SER A N 1
ATOM 714 C CA . SER A 1 96 ? -57.315 7.582 14.797 1.00 55.16 96 SER A CA 1
ATOM 715 C C . SER A 1 96 ? -56.812 6.144 14.615 1.00 55.16 96 SER A C 1
ATOM 717 O O . SER A 1 96 ? -57.606 5.214 14.727 1.00 55.16 96 SER A O 1
ATOM 719 N N . THR A 1 97 ? -55.533 5.907 14.301 1.00 59.62 97 THR A N 1
ATOM 720 C CA . THR A 1 97 ? -55.056 4.536 14.004 1.00 59.62 97 THR A CA 1
ATOM 721 C C . THR A 1 97 ? -54.806 3.717 15.269 1.00 59.62 97 THR A C 1
ATOM 723 O O . THR A 1 97 ? -55.107 2.525 15.294 1.00 59.62 97 THR A O 1
ATOM 726 N N . THR A 1 98 ? -54.345 4.348 16.351 1.00 63.12 98 THR A N 1
ATOM 727 C CA . THR A 1 98 ? -54.142 3.694 17.655 1.00 63.12 98 THR A CA 1
ATOM 728 C C . THR A 1 98 ? -55.460 3.336 18.339 1.00 63.12 98 THR A C 1
ATOM 730 O O . THR A 1 98 ? -55.556 2.286 18.973 1.00 63.12 98 THR A O 1
ATOM 733 N N . THR A 1 99 ? -56.511 4.139 18.149 1.00 69.12 99 THR A N 1
ATOM 734 C CA . THR A 1 99 ? -57.863 3.824 18.640 1.00 69.12 99 THR A CA 1
ATOM 735 C C . THR A 1 99 ? -58.471 2.631 17.903 1.00 69.12 99 THR A C 1
ATOM 737 O O . THR A 1 99 ? -59.047 1.754 18.543 1.00 69.12 99 THR A O 1
ATOM 740 N N . ILE A 1 100 ? -58.296 2.539 16.580 1.00 78.19 100 ILE A N 1
ATOM 741 C CA . ILE A 1 100 ? -58.812 1.411 15.785 1.00 78.19 100 ILE A CA 1
ATOM 742 C C . ILE A 1 100 ? -58.100 0.102 16.149 1.00 78.19 100 ILE A C 1
ATOM 744 O O . ILE A 1 100 ? -58.767 -0.905 16.384 1.00 78.19 100 ILE A O 1
ATOM 748 N N . ILE A 1 101 ? -56.766 0.110 16.251 1.00 79.75 101 ILE A N 1
ATOM 749 C CA . ILE A 1 101 ? -56.004 -1.087 16.646 1.00 79.75 101 ILE A CA 1
ATOM 750 C C . ILE A 1 101 ? -56.397 -1.521 18.066 1.00 79.75 101 ILE A C 1
ATOM 752 O O . ILE A 1 101 ? -56.619 -2.707 18.297 1.00 79.75 101 ILE A O 1
ATOM 756 N N . GLY A 1 102 ? -56.577 -0.574 18.995 1.00 78.62 102 GLY A N 1
ATOM 757 C CA . GLY A 1 102 ? -57.047 -0.864 20.352 1.00 78.62 102 GLY A CA 1
ATOM 758 C C . GLY A 1 102 ? -58.427 -1.529 20.392 1.00 78.62 102 GLY A C 1
ATOM 759 O O . GLY A 1 102 ? -58.610 -2.512 21.107 1.00 78.62 102 GLY A O 1
ATOM 760 N N . LEU A 1 103 ? -59.385 -1.057 19.586 1.00 85.06 103 LEU A N 1
ATOM 761 C CA . LEU A 1 103 ? -60.718 -1.668 19.495 1.00 85.06 103 LEU A CA 1
ATOM 762 C C . LEU A 1 103 ? -60.669 -3.083 18.907 1.00 85.06 103 LEU A C 1
ATOM 764 O O . LEU A 1 103 ? -61.363 -3.970 19.402 1.00 85.06 103 LEU A O 1
ATOM 768 N N . ILE A 1 104 ? -59.829 -3.312 17.894 1.00 87.00 104 ILE A N 1
ATOM 769 C CA . ILE A 1 104 ? -59.652 -4.638 17.286 1.00 87.00 104 ILE A CA 1
ATOM 770 C C . ILE A 1 104 ? -59.030 -5.610 18.295 1.00 87.00 104 ILE A C 1
ATOM 772 O O . ILE A 1 104 ? -59.542 -6.713 18.473 1.00 87.00 104 ILE A O 1
ATOM 776 N N . VAL A 1 105 ? -57.976 -5.197 19.005 1.00 86.06 105 VAL A N 1
ATOM 777 C CA . VAL A 1 105 ? -57.322 -6.035 20.024 1.00 86.06 105 VAL A CA 1
ATOM 778 C C . VAL A 1 105 ? -58.273 -6.337 21.186 1.00 86.06 105 VAL A C 1
ATOM 780 O O . VAL A 1 105 ? -58.354 -7.487 21.613 1.00 86.06 105 VAL A O 1
ATOM 783 N N . MET A 1 106 ? -59.051 -5.356 21.652 1.00 84.12 106 MET A N 1
ATOM 784 C CA . MET A 1 106 ? -60.047 -5.562 22.713 1.00 84.12 106 MET A CA 1
ATOM 785 C C . MET A 1 106 ? -61.190 -6.485 22.276 1.00 84.12 106 MET A C 1
ATOM 787 O O . MET A 1 106 ? -61.621 -7.324 23.064 1.00 84.12 106 MET A O 1
ATOM 791 N N . ALA A 1 107 ? -61.666 -6.379 21.032 1.00 84.12 107 ALA A N 1
ATOM 792 C CA . ALA A 1 107 ? -62.710 -7.257 20.504 1.00 84.12 107 ALA A CA 1
ATOM 793 C C . ALA A 1 107 ? -62.218 -8.702 20.336 1.00 84.12 107 ALA A C 1
ATOM 795 O O . ALA A 1 107 ? -62.942 -9.641 20.674 1.00 84.12 107 ALA A O 1
ATOM 796 N N . ILE A 1 108 ? -60.979 -8.885 19.862 1.00 88.75 108 ILE A N 1
ATOM 797 C CA . ILE A 1 108 ? -60.336 -10.203 19.773 1.00 88.75 108 ILE A CA 1
ATOM 798 C C . ILE A 1 108 ? -60.158 -10.793 21.175 1.00 88.75 108 ILE A C 1
ATOM 800 O O . ILE A 1 108 ? -60.516 -11.946 21.399 1.00 88.75 108 ILE A O 1
ATOM 804 N N . TRP A 1 109 ? -59.671 -10.001 22.134 1.00 84.06 109 TRP A N 1
ATOM 805 C CA . TRP A 1 109 ? -59.501 -10.442 23.518 1.00 84.06 109 TRP A CA 1
ATOM 806 C C . TRP A 1 109 ? -60.834 -10.822 24.180 1.00 84.06 109 TRP A C 1
ATOM 808 O O . TRP A 1 109 ? -60.930 -11.897 24.764 1.00 84.06 109 TRP A O 1
ATOM 818 N N . ALA A 1 110 ? -61.885 -10.011 24.025 1.00 81.31 110 ALA A N 1
ATOM 819 C CA . ALA A 1 110 ? -63.218 -10.314 24.554 1.00 81.31 110 ALA A CA 1
ATOM 820 C C . ALA A 1 110 ? -63.821 -11.582 23.925 1.00 81.31 110 ALA A C 1
ATOM 822 O O . ALA A 1 110 ? -64.370 -12.422 24.633 1.00 81.31 110 ALA A O 1
ATOM 823 N N . SER A 1 111 ? -63.652 -11.762 22.611 1.00 84.25 111 SER A N 1
ATOM 824 C CA . SER A 1 111 ? -64.139 -12.951 21.897 1.00 84.25 111 SER A CA 1
ATOM 825 C C . SER A 1 111 ? -63.402 -14.223 22.316 1.00 84.25 111 SER A C 1
ATOM 827 O O . SER A 1 111 ? -64.003 -15.288 22.360 1.00 84.25 111 SER A O 1
ATOM 829 N N . LEU A 1 112 ? -62.113 -14.119 22.647 1.00 81.19 112 LEU A N 1
ATOM 830 C CA . LEU A 1 112 ? -61.322 -15.236 23.168 1.00 81.19 112 LEU A CA 1
ATOM 831 C C . LEU A 1 112 ? -61.598 -15.523 24.650 1.00 81.19 112 LEU A C 1
ATOM 833 O O . LEU A 1 112 ? -61.361 -16.639 25.092 1.00 81.19 112 LEU A O 1
ATOM 837 N N . TYR A 1 113 ? -62.085 -14.542 25.414 1.00 76.06 113 TYR A N 1
ATOM 838 C CA . TYR A 1 113 ? -62.394 -14.699 26.839 1.00 76.06 113 TYR A CA 1
ATOM 839 C C . TYR A 1 113 ? -63.808 -15.250 27.107 1.00 76.06 113 TYR A C 1
ATOM 841 O O . TYR A 1 113 ? -64.126 -15.618 28.235 1.00 76.06 113 TYR A O 1
ATOM 849 N N . GLN A 1 114 ? -64.669 -15.301 26.089 1.00 70.56 114 GLN A N 1
ATOM 850 C CA . GLN A 1 114 ? -66.034 -15.842 26.178 1.00 70.56 114 GLN A CA 1
ATOM 851 C C . GLN A 1 114 ? -66.220 -17.198 25.472 1.00 70.56 114 GLN A C 1
ATOM 853 O O . GLN A 1 114 ? -67.359 -17.651 25.342 1.00 70.56 114 GLN A O 1
ATOM 858 N N . LEU A 1 115 ? -65.123 -17.853 25.070 1.00 55.22 115 LEU A N 1
ATOM 859 C CA . LEU A 1 115 ? -65.076 -19.281 24.728 1.00 55.22 115 LEU A CA 1
ATOM 860 C C . LEU A 1 115 ? -64.530 -20.120 25.889 1.00 55.22 115 LEU A C 1
ATOM 862 O O . LEU A 1 115 ? -63.617 -19.635 26.593 1.00 55.22 115 LEU A O 1
#

Secondary structure (DSSP, 8-state):
----HHHHT-GGG-STTT----HHHHHHHHH-TTS--STT-HHHH----SS------SS--S--------------PPP-SSHHHHHHHTTSS-THHHHHHHHHHHHHHHHHH--

Foldseek 3Di:
DDPDCLQQCDDQSVDPVRNDDDPQLVVVCVVPVQDGSGDPSCPRPDDDDDPDDDDDDDPDDPPPPDPDDPDPPPPPDPDDDVVVVVVVVVVVPPPVVVVVVVVVVVVVVVVVVVD

Organism: Opuntia streptacantha (NCBI:txid393608)